Protein AF-A0A8T0CUM8-F1 (afdb_monomer)

Mean predicted aligned error: 12.76 Å

Structure (mmCIF, N/CA/C/O backbone):
data_AF-A0A8T0CUM8-F1
#
_entry.id   AF-A0A8T0CUM8-F1
#
loop_
_atom_site.group_PDB
_atom_site.id
_atom_site.type_symbol
_atom_site.label_atom_id
_atom_site.label_alt_id
_atom_site.label_comp_id
_atom_site.label_asym_id
_atom_site.label_entity_id
_atom_site.label_seq_id
_atom_site.pdbx_PDB_ins_code
_atom_site.Cartn_x
_atom_site.Cartn_y
_atom_site.Cartn_z
_atom_site.occupancy
_atom_site.B_iso_or_equiv
_atom_site.auth_seq_id
_atom_site.auth_comp_id
_atom_site.auth_asym_id
_atom_site.auth_atom_id
_atom_site.pdbx_PDB_model_num
ATOM 1 N N . MET A 1 1 ? 19.006 6.008 2.275 1.00 33.44 1 MET A N 1
ATOM 2 C CA . MET A 1 1 ? 18.515 4.849 3.051 1.00 33.44 1 MET A CA 1
ATOM 3 C C . MET A 1 1 ? 17.422 5.351 3.977 1.00 33.44 1 MET A C 1
ATOM 5 O O . MET A 1 1 ? 17.739 5.957 4.984 1.00 33.44 1 MET A O 1
ATOM 9 N N . GLY A 1 2 ? 16.156 5.208 3.590 1.00 38.72 2 GLY A N 1
ATOM 10 C CA . GLY A 1 2 ? 15.011 5.650 4.390 1.00 38.72 2 GLY A CA 1
ATOM 11 C C . GLY A 1 2 ? 14.017 4.507 4.468 1.00 38.72 2 GLY A C 1
ATOM 12 O O . GLY A 1 2 ? 13.114 4.417 3.644 1.00 38.72 2 GLY A O 1
ATOM 13 N N . ARG A 1 3 ? 14.252 3.578 5.394 1.00 37.56 3 ARG A N 1
ATOM 14 C CA . ARG A 1 3 ? 13.297 2.525 5.729 1.00 37.56 3 ARG A CA 1
ATOM 15 C C . ARG A 1 3 ? 12.335 3.171 6.730 1.00 37.56 3 ARG A C 1
ATOM 17 O O . ARG A 1 3 ? 12.578 3.122 7.925 1.00 37.56 3 ARG A O 1
ATOM 24 N N . LEU A 1 4 ? 11.346 3.912 6.224 1.00 40.81 4 LEU A N 1
ATOM 25 C CA . LEU A 1 4 ? 10.278 4.458 7.059 1.00 40.81 4 LEU A CA 1
ATOM 26 C C . LEU A 1 4 ? 9.495 3.268 7.602 1.00 40.81 4 LEU A C 1
ATOM 28 O O . LEU A 1 4 ? 8.875 2.513 6.855 1.00 40.81 4 LEU A O 1
ATOM 32 N N . GLU A 1 5 ? 9.640 3.066 8.902 1.00 44.19 5 GLU A N 1
ATOM 33 C CA . GLU A 1 5 ? 9.016 2.016 9.681 1.00 44.19 5 GLU A CA 1
ATOM 34 C C . GLU A 1 5 ? 7.502 2.236 9.694 1.00 44.19 5 GLU A C 1
ATOM 36 O O . GLU A 1 5 ? 6.944 2.895 10.566 1.00 44.19 5 GLU A O 1
ATOM 41 N N . VAL A 1 6 ? 6.813 1.656 8.714 1.00 45.50 6 VAL A N 1
ATOM 42 C CA . VAL A 1 6 ? 5.341 1.615 8.668 1.00 45.50 6 VAL A CA 1
ATOM 43 C C . VAL A 1 6 ? 4.764 0.837 9.872 1.00 45.50 6 VAL A C 1
ATOM 45 O O . VAL A 1 6 ? 3.569 0.892 10.120 1.00 45.50 6 VAL A O 1
ATOM 48 N N . GLY A 1 7 ? 5.605 0.164 10.669 1.00 43.81 7 GLY A N 1
ATOM 49 C CA . GLY A 1 7 ? 5.205 -0.584 11.865 1.00 43.81 7 GLY A CA 1
ATOM 50 C C . GLY A 1 7 ? 5.213 0.186 13.193 1.00 43.81 7 GLY A C 1
ATOM 51 O O . GLY A 1 7 ? 4.768 -0.373 14.187 1.00 43.81 7 GLY A O 1
ATOM 52 N N . VAL A 1 8 ? 5.706 1.432 13.260 1.00 45.16 8 VAL A N 1
ATOM 53 C CA . VAL A 1 8 ? 5.825 2.163 14.550 1.00 45.16 8 VAL A CA 1
ATOM 54 C C . VAL A 1 8 ? 4.676 3.153 14.787 1.00 45.16 8 VAL A C 1
ATOM 56 O O . VAL A 1 8 ? 4.373 3.485 15.930 1.00 45.16 8 VAL A O 1
ATOM 59 N N . LEU A 1 9 ? 3.951 3.551 13.736 1.00 49.22 9 LEU A N 1
ATOM 60 C CA . LEU A 1 9 ? 2.735 4.374 13.863 1.00 49.22 9 LEU A CA 1
ATOM 61 C C . LEU A 1 9 ? 1.496 3.576 14.330 1.00 49.22 9 LEU A C 1
ATOM 63 O O . LEU A 1 9 ? 0.469 4.180 14.626 1.00 49.22 9 LEU A O 1
ATOM 67 N N . ASP A 1 10 ? 1.598 2.246 14.412 1.00 58.06 10 ASP A N 1
ATOM 68 C CA . ASP A 1 10 ? 0.473 1.319 14.614 1.00 58.06 10 ASP A CA 1
ATOM 69 C C . ASP A 1 10 ? 0.124 1.093 16.101 1.00 58.06 10 ASP A C 1
ATOM 71 O O . ASP A 1 10 ? -1.043 1.050 16.481 1.00 58.06 10 ASP A O 1
ATOM 75 N N . LEU A 1 11 ? 1.129 1.045 16.985 1.00 54.09 11 LEU A N 1
ATOM 76 C CA . LEU A 1 11 ? 0.909 0.822 18.423 1.00 54.09 11 LEU A CA 1
ATOM 77 C C . LEU A 1 11 ? 0.641 2.114 19.204 1.00 54.09 11 LEU A C 1
ATOM 79 O O . LEU A 1 11 ? -0.079 2.086 20.197 1.00 54.09 11 LEU A O 1
ATOM 83 N N . GLY A 1 12 ? 1.212 3.245 18.776 1.00 62.25 12 GLY A N 1
ATOM 84 C CA . GLY A 1 12 ? 1.074 4.522 19.485 1.00 62.25 12 GLY A CA 1
ATOM 85 C C . GLY A 1 12 ? -0.346 5.084 19.421 1.00 62.25 12 GLY A C 1
ATOM 86 O O . GLY A 1 12 ? -0.908 5.437 20.451 1.00 62.25 12 GLY A O 1
ATOM 87 N N . PHE A 1 13 ? -0.946 5.092 18.227 1.00 66.00 13 PHE A N 1
ATOM 88 C CA . PHE A 1 13 ? -2.296 5.617 18.012 1.00 66.00 13 PHE A CA 1
ATOM 89 C C . PHE A 1 13 ? -3.367 4.775 18.714 1.00 66.00 13 PHE A C 1
ATOM 91 O O . PHE A 1 13 ? -4.241 5.321 19.379 1.00 66.00 13 PHE A O 1
ATOM 98 N N . MET A 1 14 ? -3.277 3.444 18.620 1.00 63.72 14 MET A N 1
ATOM 99 C CA . MET A 1 14 ? -4.226 2.557 19.301 1.00 63.72 14 MET A CA 1
ATOM 100 C C . MET A 1 14 ? -4.125 2.676 20.818 1.00 63.72 14 MET A C 1
ATOM 102 O O . MET A 1 14 ? -5.148 2.738 21.488 1.00 63.72 14 MET A O 1
ATOM 106 N N . ARG A 1 15 ? -2.907 2.798 21.354 1.00 66.50 15 ARG A N 1
ATOM 107 C CA . ARG A 1 15 ? -2.685 2.990 22.789 1.00 66.50 15 ARG A CA 1
ATOM 108 C C . ARG A 1 15 ? -3.230 4.328 23.291 1.00 66.50 15 ARG A C 1
ATOM 110 O O . ARG A 1 15 ? -3.816 4.373 24.363 1.00 66.50 15 ARG A O 1
ATOM 117 N N . GLU A 1 16 ? -3.073 5.395 22.516 1.00 66.81 16 GLU A N 1
ATOM 118 C CA . GLU A 1 16 ? -3.600 6.725 22.847 1.00 66.81 16 GLU A CA 1
ATOM 119 C C . GLU A 1 16 ? -5.140 6.735 22.805 1.00 66.81 16 GLU A C 1
ATOM 121 O O . GLU A 1 16 ? -5.795 7.294 23.682 1.00 66.81 16 GLU A O 1
ATOM 126 N N . VAL A 1 17 ? -5.736 6.027 21.839 1.00 65.19 17 VAL A N 1
ATOM 127 C CA . VAL A 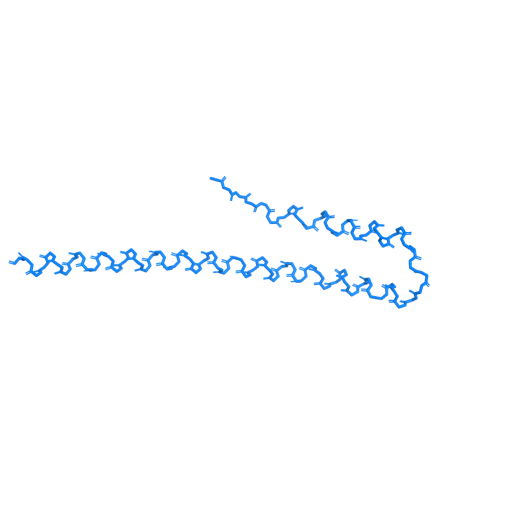1 17 ? -7.186 5.800 21.770 1.00 65.19 17 VAL A CA 1
ATOM 128 C C . VAL A 1 17 ? -7.667 4.957 22.958 1.00 65.19 17 VAL A C 1
ATOM 130 O O . VAL A 1 17 ? -8.647 5.324 23.599 1.00 65.19 17 VAL A O 1
ATOM 133 N N . GLU A 1 18 ? -6.979 3.872 23.313 1.00 65.44 18 GLU A N 1
ATOM 134 C CA . GLU A 1 18 ? -7.301 3.057 24.491 1.00 65.44 18 GLU A CA 1
ATOM 135 C C . GLU A 1 18 ? -7.179 3.837 25.807 1.00 65.44 18 GLU A C 1
ATOM 137 O O . GLU A 1 18 ? -8.043 3.680 26.668 1.00 65.44 18 GLU A O 1
ATOM 142 N N . GLU A 1 19 ? -6.170 4.698 25.966 1.00 66.31 19 GLU A N 1
ATOM 143 C CA . GLU A 1 19 ? -6.024 5.574 27.139 1.00 66.31 19 GLU A CA 1
ATOM 144 C C . GLU A 1 19 ? -7.180 6.573 27.230 1.00 66.31 19 GLU A C 1
ATOM 146 O O . GLU A 1 19 ? -7.873 6.622 28.247 1.00 66.31 19 GLU A O 1
ATOM 151 N N . ILE A 1 20 ? -7.470 7.300 26.145 1.00 67.00 20 ILE A N 1
ATOM 152 C CA . ILE A 1 20 ? -8.563 8.283 26.101 1.00 67.00 20 ILE A CA 1
ATOM 153 C C . ILE A 1 20 ? -9.915 7.614 26.394 1.00 67.00 20 ILE A C 1
ATOM 155 O O . ILE A 1 20 ? -10.758 8.163 27.109 1.00 67.00 20 ILE A O 1
ATOM 159 N N . LEU A 1 21 ? -10.142 6.414 25.858 1.00 62.41 21 LEU A N 1
ATOM 160 C CA . LEU A 1 21 ? -11.396 5.682 26.022 1.00 62.41 21 LEU A CA 1
ATOM 161 C C . LEU A 1 21 ? -11.498 4.955 27.370 1.00 62.41 21 LEU A C 1
ATOM 163 O O . LEU A 1 21 ? -12.594 4.854 27.932 1.00 62.41 21 LEU A O 1
ATOM 167 N N . GLY A 1 22 ? -10.375 4.473 27.904 1.00 61.47 22 GLY A N 1
ATOM 168 C CA . GLY A 1 22 ? -10.260 3.893 29.238 1.00 61.47 22 GLY A CA 1
ATOM 169 C C . GLY A 1 22 ? -10.534 4.928 30.327 1.00 61.47 22 GLY A C 1
ATOM 170 O O . GLY A 1 22 ? -11.333 4.669 31.235 1.00 61.47 22 GLY A O 1
ATOM 171 N N . ASP A 1 23 ? -9.973 6.129 30.178 1.00 59.66 23 ASP A N 1
ATOM 172 C CA . ASP A 1 23 ? -10.203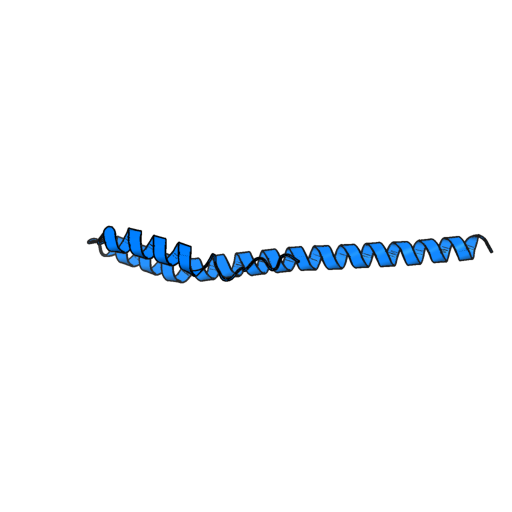 7.264 31.075 1.00 59.66 23 ASP A CA 1
ATOM 173 C C . ASP A 1 23 ? -11.639 7.788 30.987 1.00 59.66 23 ASP A C 1
ATOM 175 O O . ASP A 1 23 ? -12.255 8.121 32.006 1.00 59.66 23 ASP A O 1
ATOM 179 N N . ALA A 1 24 ? -12.235 7.774 29.791 1.00 62.69 24 ALA A N 1
ATOM 180 C CA . ALA A 1 24 ? -13.611 8.212 29.587 1.00 62.69 24 ALA A CA 1
ATOM 181 C C . ALA A 1 24 ? -14.663 7.310 30.269 1.00 62.69 24 ALA A C 1
ATOM 183 O O . ALA A 1 24 ? -15.820 7.727 30.385 1.00 62.69 24 ALA A O 1
ATOM 184 N N . LYS A 1 25 ? -14.300 6.089 30.715 1.00 58.97 25 LYS A N 1
ATOM 185 C CA . LYS A 1 25 ? -15.199 5.072 31.312 1.00 58.97 25 LYS A CA 1
ATOM 186 C C . LYS A 1 25 ? -16.610 5.121 30.706 1.00 58.97 25 LYS A C 1
ATOM 188 O O . LYS A 1 25 ? -17.569 5.425 31.426 1.00 58.97 25 LYS A O 1
ATOM 193 N N . PRO A 1 26 ? -16.769 4.850 29.398 1.00 61.34 26 PRO A N 1
ATOM 194 C CA . PRO A 1 26 ? -18.038 5.007 28.700 1.00 61.34 26 PRO A CA 1
ATOM 195 C C . PRO A 1 26 ? -19.125 4.172 29.387 1.00 61.34 26 PRO A C 1
ATOM 197 O O . PRO A 1 26 ? -19.160 2.945 29.293 1.00 61.34 26 PRO A O 1
ATOM 200 N N . ARG A 1 27 ? -20.010 4.841 30.136 1.00 63.22 27 ARG A N 1
ATOM 201 C CA . ARG A 1 27 ? -21.084 4.183 30.904 1.00 63.22 27 ARG A CA 1
ATOM 202 C C . ARG A 1 27 ? -22.257 3.786 30.011 1.00 63.22 27 ARG A C 1
ATOM 204 O O . ARG A 1 27 ? -23.014 2.882 30.349 1.00 63.22 27 ARG A O 1
ATOM 211 N N . ALA A 1 28 ? -22.388 4.442 28.859 1.00 68.94 28 ALA A N 1
ATOM 212 C CA . ALA A 1 28 ? -23.411 4.148 27.871 1.00 68.94 28 ALA A CA 1
ATOM 213 C C . ALA A 1 28 ? -22.997 2.961 26.987 1.00 68.94 28 ALA A C 1
ATOM 215 O O . ALA A 1 28 ? -21.939 2.972 26.360 1.00 68.94 28 ALA A O 1
ATOM 216 N N . VAL A 1 29 ? -23.881 1.965 26.875 1.00 69.00 29 VAL A N 1
ATOM 217 C CA . VAL A 1 29 ? -23.707 0.770 26.024 1.00 69.00 29 VAL A CA 1
ATOM 218 C C . VAL A 1 29 ? -23.416 1.133 24.563 1.00 69.00 29 VAL A C 1
ATOM 220 O O . VAL A 1 29 ? -22.657 0.438 23.893 1.00 69.00 29 VAL A O 1
ATOM 223 N N . LYS A 1 30 ? -23.987 2.239 24.074 1.00 70.31 30 LYS A N 1
ATOM 224 C CA . LYS A 1 30 ? -23.754 2.747 22.718 1.00 70.31 30 LYS A CA 1
ATOM 225 C C . LYS A 1 30 ? -22.294 3.161 22.504 1.00 70.31 30 LYS A C 1
ATOM 227 O O . LYS A 1 30 ? -21.666 2.666 21.583 1.00 70.31 30 LYS A O 1
ATOM 232 N N . ALA A 1 31 ? -21.731 3.952 23.417 1.00 65.75 31 ALA A N 1
ATOM 233 C CA . ALA A 1 31 ? -20.342 4.397 23.324 1.00 65.75 31 ALA A CA 1
ATOM 234 C C . ALA A 1 31 ? -19.354 3.218 23.346 1.00 65.75 31 ALA A C 1
ATOM 236 O O . ALA A 1 31 ? -18.416 3.197 22.563 1.00 65.75 31 ALA A O 1
ATOM 237 N N . LYS A 1 32 ? -19.600 2.186 24.168 1.00 68.69 32 LYS A N 1
ATOM 238 C CA . LYS A 1 32 ? -18.778 0.960 24.162 1.00 68.69 32 LYS A CA 1
ATOM 239 C C . LYS A 1 32 ? -18.812 0.219 22.825 1.00 68.69 32 LYS A C 1
ATOM 241 O O . LYS A 1 32 ? -17.805 -0.342 22.412 1.00 68.69 32 LYS A O 1
ATOM 246 N N . ARG A 1 33 ? -19.971 0.200 22.167 1.00 74.06 33 ARG A N 1
ATOM 247 C CA . ARG A 1 33 ? -20.135 -0.439 20.859 1.00 74.06 33 ARG A CA 1
ATOM 248 C C . ARG A 1 33 ? -19.407 0.339 19.772 1.00 74.06 33 ARG A C 1
ATOM 250 O O . ARG A 1 33 ? -18.674 -0.265 19.004 1.00 74.06 33 ARG A O 1
ATOM 257 N N . ASP A 1 34 ? -19.582 1.655 19.755 1.00 73.81 34 ASP A N 1
ATOM 258 C CA . ASP A 1 34 ? -18.947 2.537 18.775 1.00 73.81 34 ASP A CA 1
ATOM 259 C C . ASP A 1 34 ? -17.410 2.454 18.887 1.00 73.81 34 ASP A C 1
ATOM 261 O O . ASP A 1 34 ? -16.714 2.407 17.880 1.00 73.81 34 ASP A O 1
ATOM 265 N N . ILE A 1 35 ? -16.882 2.318 20.109 1.00 71.00 35 ILE A N 1
ATOM 266 C CA . ILE A 1 35 ? -15.457 2.057 20.369 1.00 71.00 35 ILE A CA 1
ATOM 267 C C . ILE A 1 35 ? -15.002 0.712 19.803 1.00 71.00 35 ILE A C 1
ATOM 269 O O . ILE A 1 35 ? -13.955 0.653 19.166 1.00 71.00 35 ILE A O 1
ATOM 273 N N . GLY A 1 36 ? -15.771 -0.358 20.024 1.00 74.44 36 GLY A N 1
ATOM 274 C CA . GLY A 1 36 ? -15.446 -1.678 19.478 1.00 74.44 36 GLY A CA 1
ATOM 275 C C . GLY A 1 36 ? -15.376 -1.661 17.951 1.00 74.44 36 GLY A C 1
ATOM 276 O O . GLY A 1 36 ? -14.427 -2.177 17.377 1.00 74.44 36 GLY A O 1
ATOM 277 N N . VAL A 1 37 ? -16.317 -0.970 17.300 1.00 77.81 37 VAL A N 1
ATOM 278 C CA . VAL A 1 37 ? -16.305 -0.782 15.841 1.00 77.81 37 VAL A CA 1
ATOM 279 C C . VAL A 1 37 ? -15.047 -0.037 15.391 1.00 77.81 37 VAL A C 1
ATOM 281 O O . VAL A 1 37 ? -14.380 -0.479 14.463 1.00 77.81 37 VAL A O 1
ATOM 284 N N . ILE A 1 38 ? -14.674 1.054 16.067 1.00 77.69 38 ILE A N 1
ATOM 285 C CA . ILE A 1 38 ? -13.454 1.806 15.733 1.00 77.69 38 ILE A CA 1
ATOM 286 C C . ILE A 1 38 ? -12.207 0.932 15.898 1.00 77.69 38 ILE A C 1
ATOM 288 O O . ILE A 1 38 ? -11.338 0.953 15.030 1.00 77.69 38 ILE A O 1
ATOM 292 N N . HIS A 1 39 ? -12.122 0.159 16.980 1.00 76.50 39 HIS A N 1
ATOM 293 C CA . HIS A 1 39 ? -11.003 -0.744 17.232 1.00 76.50 39 HIS A CA 1
ATOM 294 C C . HIS A 1 39 ? -10.886 -1.831 16.151 1.00 76.50 39 HIS A C 1
ATOM 296 O O . HIS A 1 39 ? -9.780 -2.156 15.724 1.00 76.50 39 HIS A O 1
ATOM 302 N N . ASP A 1 40 ? -12.010 -2.358 15.668 1.00 76.25 40 ASP A N 1
ATOM 303 C CA . ASP A 1 40 ? -12.017 -3.412 14.652 1.00 76.25 40 ASP A CA 1
ATOM 304 C C . ASP A 1 40 ? -11.757 -2.865 13.234 1.00 76.25 40 ASP A C 1
ATOM 306 O O . ASP A 1 40 ? -11.078 -3.504 12.427 1.00 76.25 40 ASP A O 1
ATOM 310 N N . GLU A 1 41 ? -12.253 -1.666 12.919 1.00 81.00 41 GLU A N 1
ATOM 311 C CA . GLU A 1 41 ? -12.180 -1.088 11.570 1.00 81.00 41 GLU A CA 1
ATOM 312 C C . GLU A 1 41 ? -10.910 -0.259 11.318 1.00 81.00 41 GLU A C 1
ATOM 314 O O . GLU A 1 41 ? -10.362 -0.279 10.210 1.00 81.00 41 GLU A O 1
ATOM 319 N N . ALA A 1 42 ? -10.397 0.461 12.321 1.00 77.88 42 ALA A N 1
ATOM 320 C CA . ALA A 1 42 ? -9.234 1.335 12.151 1.00 77.88 42 ALA A CA 1
ATOM 321 C C . ALA A 1 42 ? -7.961 0.605 11.663 1.00 77.88 42 ALA A C 1
ATOM 323 O O . ALA A 1 42 ? -7.302 1.140 10.762 1.00 77.88 42 ALA A O 1
ATOM 324 N N . PRO A 1 43 ? -7.621 -0.618 12.126 1.00 79.88 43 PRO A N 1
ATOM 325 C CA . PRO A 1 43 ? -6.481 -1.364 11.593 1.00 79.88 43 PRO A CA 1
ATOM 326 C C . PRO A 1 43 ? -6.647 -1.700 10.105 1.00 79.88 43 PRO A C 1
ATOM 328 O O . PRO A 1 43 ? -5.685 -1.649 9.335 1.00 79.88 43 PRO A O 1
ATOM 331 N N . MET A 1 44 ? -7.874 -2.006 9.664 1.00 80.50 44 MET A N 1
ATOM 332 C CA . MET A 1 44 ? -8.157 -2.321 8.259 1.00 80.50 44 MET A CA 1
ATOM 333 C C . MET A 1 44 ? -7.959 -1.096 7.361 1.00 80.50 44 MET A C 1
ATOM 335 O O . MET A 1 44 ? -7.369 -1.206 6.284 1.00 80.50 44 MET A O 1
ATOM 339 N N . ILE A 1 45 ? -8.397 0.080 7.821 1.00 81.00 45 ILE A N 1
ATOM 340 C CA . ILE A 1 45 ? -8.213 1.353 7.110 1.00 81.00 45 ILE A CA 1
ATOM 341 C C . ILE A 1 45 ? -6.723 1.711 7.016 1.00 81.00 45 ILE A C 1
ATOM 343 O O . ILE A 1 45 ? -6.244 2.109 5.950 1.00 81.00 45 ILE A O 1
ATOM 347 N N . LEU A 1 46 ? -5.969 1.540 8.105 1.00 78.88 46 LEU A N 1
ATOM 348 C CA . LEU A 1 46 ? -4.527 1.797 8.129 1.00 78.88 46 LEU A CA 1
ATOM 349 C C . LEU A 1 46 ? -3.769 0.869 7.177 1.00 78.88 46 LEU A C 1
ATOM 351 O O . LEU A 1 46 ? -2.931 1.335 6.400 1.00 78.88 46 LEU A O 1
ATOM 355 N N . LYS A 1 47 ? -4.118 -0.420 7.165 1.00 78.25 47 LYS A N 1
ATOM 356 C CA . LYS A 1 47 ? -3.552 -1.388 6.223 1.00 78.25 47 LYS A CA 1
ATOM 357 C C . LYS A 1 47 ? -3.838 -0.999 4.773 1.00 78.25 47 LYS A C 1
ATOM 359 O O . LYS A 1 47 ? -2.907 -0.917 3.975 1.00 78.25 47 LYS A O 1
ATOM 364 N N . ALA A 1 48 ? -5.090 -0.672 4.450 1.00 77.81 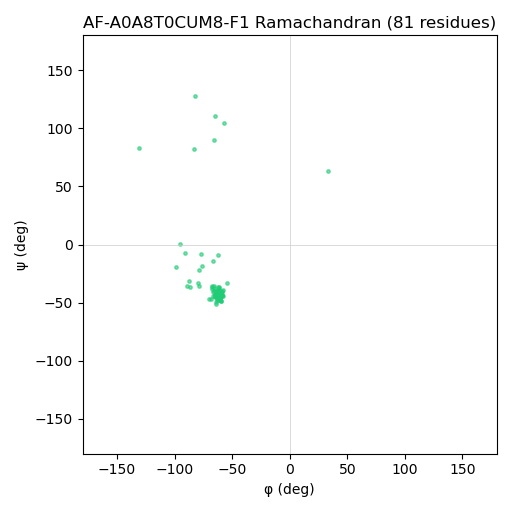48 ALA A N 1
ATOM 365 C CA . ALA A 1 48 ? -5.472 -0.237 3.108 1.00 77.81 48 ALA A CA 1
ATOM 366 C C . ALA A 1 48 ? -4.686 1.007 2.657 1.00 77.81 48 ALA A C 1
ATOM 368 O O . ALA A 1 48 ? -4.243 1.093 1.512 1.00 77.81 48 ALA A O 1
ATOM 369 N N . LYS A 1 49 ? -4.443 1.958 3.567 1.00 77.56 49 LYS A N 1
ATOM 370 C CA . LYS A 1 49 ? -3.607 3.135 3.294 1.00 77.56 49 LYS A CA 1
ATOM 371 C C . LYS A 1 49 ? -2.152 2.755 2.993 1.00 77.56 49 LYS A C 1
ATOM 373 O O . LYS A 1 49 ? -1.560 3.317 2.070 1.00 77.56 49 LYS A O 1
ATOM 378 N N . GLY A 1 50 ? -1.587 1.808 3.742 1.00 80.38 50 GLY A N 1
ATOM 379 C CA . GLY A 1 50 ? -0.253 1.260 3.480 1.00 80.38 50 GLY A CA 1
ATOM 380 C C . GLY A 1 50 ? -0.159 0.596 2.103 1.0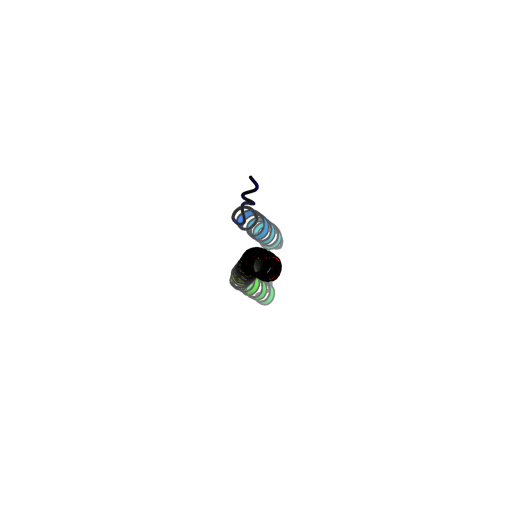0 80.38 50 GLY A C 1
ATOM 381 O O . GLY A 1 50 ? 0.772 0.871 1.345 1.00 80.38 50 GLY A O 1
ATOM 382 N N . ASP A 1 51 ? -1.161 -0.203 1.741 1.00 83.88 51 ASP A N 1
ATOM 383 C CA . ASP A 1 51 ? -1.230 -0.882 0.444 1.00 83.88 51 ASP A CA 1
ATOM 384 C C . ASP A 1 51 ? -1.304 0.120 -0.721 1.00 83.88 51 ASP A C 1
ATOM 386 O O . ASP A 1 51 ? -0.566 -0.012 -1.701 1.00 83.88 51 ASP A O 1
ATOM 390 N N . ILE A 1 52 ? -2.109 1.182 -0.594 1.00 85.25 52 ILE A N 1
ATOM 391 C CA . ILE A 1 52 ? -2.190 2.263 -1.592 1.00 85.25 52 ILE A CA 1
ATOM 392 C C . ILE A 1 52 ? -0.836 2.961 -1.770 1.00 85.25 52 ILE A C 1
ATOM 394 O O . ILE A 1 52 ? -0.411 3.211 -2.900 1.00 85.25 52 ILE A O 1
ATOM 398 N N . TYR A 1 53 ? -0.131 3.258 -0.677 1.00 84.19 53 TYR A N 1
ATOM 399 C CA . TYR A 1 53 ? 1.187 3.892 -0.750 1.00 84.19 53 TYR A CA 1
ATOM 400 C C . TYR A 1 53 ? 2.213 3.003 -1.472 1.00 84.19 53 TYR A C 1
ATOM 402 O O . TYR A 1 53 ? 2.998 3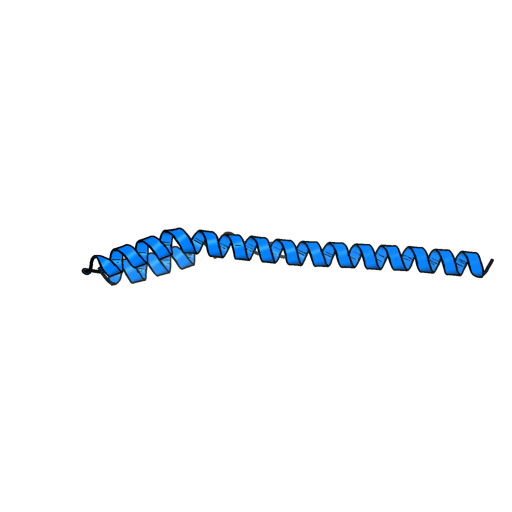.476 -2.299 1.00 84.19 53 TYR A O 1
ATOM 410 N N . ASN A 1 54 ? 2.174 1.696 -1.210 1.00 82.38 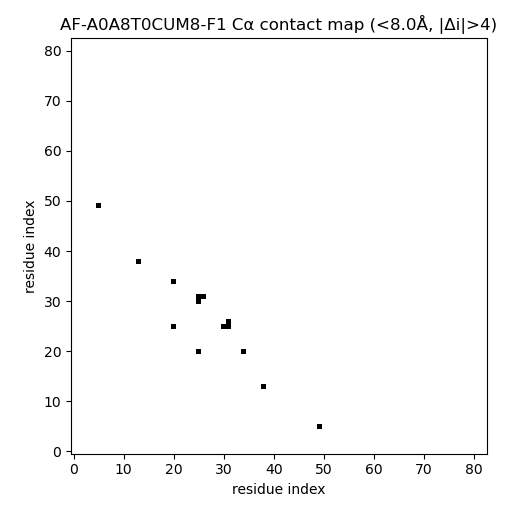54 ASN A N 1
ATOM 411 C CA . ASN A 1 54 ? 3.039 0.726 -1.877 1.00 82.38 54 ASN A CA 1
ATOM 412 C C . ASN A 1 54 ? 2.734 0.611 -3.380 1.00 82.38 54 ASN A C 1
ATOM 414 O O . ASN A 1 54 ? 3.663 0.496 -4.189 1.00 82.38 54 ASN A O 1
ATOM 418 N N . LEU A 1 55 ? 1.457 0.686 -3.770 1.00 86.50 55 LEU A N 1
ATOM 419 C CA . LEU A 1 55 ? 1.044 0.723 -5.175 1.00 86.50 55 LEU A CA 1
ATOM 420 C C . LEU A 1 55 ? 1.554 1.982 -5.886 1.00 86.50 55 LEU A C 1
ATOM 422 O O . LEU A 1 55 ? 2.109 1.869 -6.979 1.00 86.50 55 LEU A O 1
ATOM 426 N N . ASP A 1 56 ? 1.444 3.158 -5.262 1.00 88.62 56 ASP A N 1
ATOM 427 C CA . ASP A 1 56 ? 1.970 4.416 -5.817 1.00 88.62 56 ASP A CA 1
ATOM 428 C C . ASP A 1 56 ? 3.495 4.358 -6.022 1.00 88.62 56 ASP A C 1
ATOM 430 O O . ASP A 1 56 ? 4.013 4.697 -7.091 1.00 88.62 56 ASP A O 1
ATOM 434 N N . SER A 1 57 ? 4.227 3.847 -5.028 1.00 88.75 57 SER A N 1
ATOM 435 C CA . SER A 1 57 ? 5.677 3.636 -5.126 1.00 88.75 57 SER A CA 1
ATOM 436 C C . SER A 1 57 ? 6.046 2.697 -6.284 1.00 88.75 57 SER A C 1
ATOM 438 O O . SER A 1 57 ? 6.943 2.986 -7.087 1.00 88.75 57 SER A O 1
ATOM 440 N N . SER A 1 58 ? 5.301 1.599 -6.430 1.00 89.25 58 SER A N 1
ATOM 441 C CA . SER A 1 58 ? 5.500 0.627 -7.509 1.00 89.25 58 SER A CA 1
ATOM 442 C C . SER A 1 58 ? 5.212 1.237 -8.883 1.00 89.25 58 SER A C 1
ATOM 444 O O . SER A 1 58 ? 6.012 1.078 -9.809 1.00 89.25 58 SER A O 1
ATOM 446 N N . ALA A 1 59 ? 4.128 2.007 -9.012 1.00 90.69 59 ALA A N 1
ATOM 447 C CA . ALA A 1 59 ? 3.768 2.706 -10.243 1.00 90.69 59 ALA A CA 1
ATOM 448 C C . ALA A 1 59 ? 4.860 3.697 -10.677 1.00 90.69 59 ALA A C 1
ATOM 450 O O . ALA A 1 59 ? 5.261 3.712 -11.844 1.00 90.69 59 ALA A O 1
ATOM 451 N N . LYS A 1 60 ? 5.419 4.470 -9.736 1.00 92.50 60 LYS A N 1
ATOM 452 C CA . LYS A 1 60 ? 6.548 5.382 -10.001 1.00 92.50 60 LYS A CA 1
ATOM 453 C C . LYS A 1 60 ? 7.781 4.647 -10.526 1.00 92.50 60 LYS A C 1
ATOM 455 O O . LYS A 1 60 ? 8.417 5.117 -11.472 1.00 92.50 60 LYS A O 1
ATOM 460 N N . SER A 1 61 ? 8.107 3.491 -9.948 1.00 92.81 61 SER A N 1
ATOM 461 C CA . SER A 1 61 ? 9.230 2.663 -10.401 1.00 92.81 61 SER A CA 1
ATOM 462 C C . SER A 1 61 ? 9.025 2.158 -11.835 1.00 92.81 61 SER A C 1
ATOM 464 O O . SER A 1 61 ? 9.909 2.304 -12.684 1.00 92.81 61 SER A O 1
ATOM 466 N N . ILE A 1 62 ? 7.825 1.654 -12.142 1.00 92.69 62 ILE A N 1
ATOM 467 C 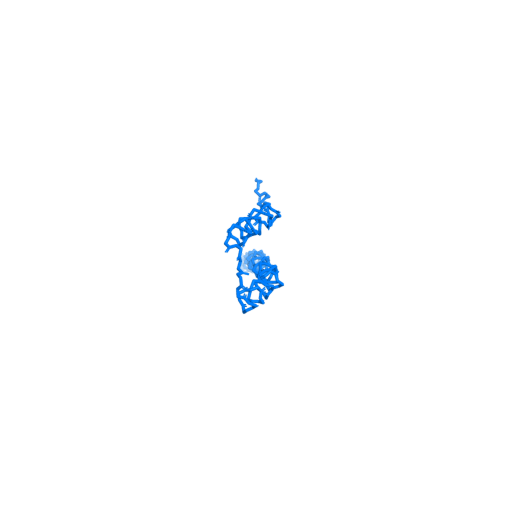CA . ILE A 1 62 ? 7.464 1.188 -13.488 1.00 92.69 62 ILE A CA 1
ATOM 468 C C . ILE A 1 62 ? 7.576 2.331 -14.504 1.00 92.69 62 ILE A C 1
ATOM 470 O O . ILE A 1 62 ? 8.225 2.168 -15.537 1.00 92.69 62 ILE A O 1
ATOM 474 N N . MET A 1 63 ? 7.026 3.513 -14.202 1.00 94.12 63 MET A N 1
ATOM 475 C CA . MET A 1 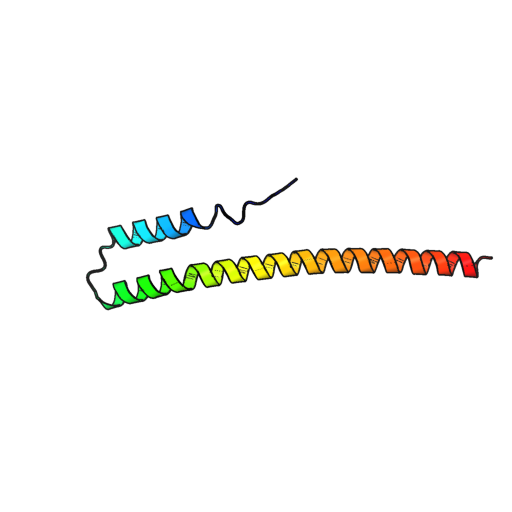63 ? 7.118 4.678 -15.092 1.00 94.12 63 MET A CA 1
ATOM 476 C C . MET A 1 63 ? 8.568 5.082 -15.387 1.00 94.12 63 MET A C 1
ATOM 478 O O . MET A 1 63 ? 8.907 5.398 -16.533 1.00 94.12 63 MET A O 1
ATOM 482 N N . LYS A 1 64 ? 9.446 5.042 -14.377 1.00 94.38 64 LYS A N 1
ATOM 483 C CA . LYS A 1 64 ? 10.877 5.324 -14.551 1.00 94.38 64 LYS A CA 1
ATOM 484 C C . LYS A 1 64 ? 11.525 4.326 -15.513 1.00 94.38 64 LYS A C 1
ATOM 486 O O . LYS A 1 64 ? 12.243 4.741 -16.424 1.00 94.38 64 LYS A O 1
ATOM 491 N N . ASN A 1 65 ? 11.237 3.037 -15.351 1.00 93.25 65 ASN A N 1
ATOM 492 C CA . ASN A 1 65 ? 11.767 1.989 -16.222 1.00 93.25 65 ASN A CA 1
ATOM 493 C C . ASN A 1 65 ? 11.261 2.135 -17.663 1.00 93.25 65 ASN A C 1
ATOM 495 O O . ASN A 1 65 ? 12.062 2.082 -18.595 1.00 93.25 65 ASN A O 1
ATOM 499 N N . CYS A 1 66 ? 9.969 2.412 -17.858 1.00 91.88 66 CYS A N 1
ATOM 500 C CA . CYS A 1 66 ? 9.401 2.666 -19.185 1.00 91.88 66 CYS A CA 1
ATOM 501 C C . CYS A 1 66 ? 10.049 3.881 -19.864 1.00 91.88 66 CYS A C 1
ATOM 503 O O . CYS A 1 66 ? 10.378 3.836 -21.050 1.00 91.88 66 CYS A O 1
ATOM 505 N N . THR A 1 67 ? 10.293 4.954 -19.108 1.00 94.94 67 THR A N 1
ATOM 506 C CA . THR A 1 67 ? 10.978 6.153 -19.615 1.00 94.94 67 THR A CA 1
ATOM 507 C C . THR A 1 67 ? 12.404 5.829 -20.055 1.00 94.94 67 THR A C 1
ATOM 509 O O . THR A 1 67 ? 12.834 6.249 -21.130 1.00 94.94 67 THR A O 1
ATOM 512 N N . HIS A 1 68 ? 13.130 5.048 -19.253 1.00 94.25 68 HIS A N 1
ATOM 513 C CA . HIS A 1 68 ? 14.485 4.621 -19.581 1.00 94.25 68 HIS A CA 1
ATOM 514 C C . HIS A 1 68 ? 14.523 3.759 -20.852 1.00 94.25 68 HIS A C 1
ATOM 516 O O . HIS A 1 68 ? 15.296 4.052 -21.763 1.00 94.25 68 HIS A O 1
ATOM 522 N N . ALA A 1 69 ? 13.636 2.765 -20.960 1.00 93.62 69 ALA A N 1
ATOM 523 C CA . ALA A 1 69 ? 13.523 1.914 -22.144 1.00 93.62 69 ALA A CA 1
ATOM 524 C C . ALA A 1 69 ? 13.219 2.728 -23.411 1.00 93.62 69 ALA A C 1
ATOM 526 O O . ALA A 1 69 ? 13.869 2.545 -24.441 1.00 93.62 69 ALA A O 1
ATOM 527 N N . ARG A 1 70 ? 12.296 3.695 -23.324 1.00 95.19 70 ARG A N 1
ATOM 528 C CA . ARG A 1 70 ? 11.980 4.601 -24.437 1.00 95.19 70 ARG A CA 1
ATOM 529 C C . ARG A 1 70 ? 13.211 5.378 -24.910 1.00 95.19 70 ARG A C 1
ATOM 531 O O . ARG A 1 70 ? 13.441 5.480 -26.111 1.00 95.19 70 ARG A O 1
ATOM 538 N N . ASN A 1 71 ? 14.014 5.900 -23.985 1.00 94.31 71 ASN A N 1
ATOM 539 C CA . ASN A 1 71 ? 15.215 6.664 -24.331 1.00 94.31 71 ASN A CA 1
ATOM 540 C C . ASN A 1 71 ? 16.270 5.796 -25.033 1.00 94.31 71 ASN A C 1
ATOM 542 O O . ASN A 1 71 ? 16.925 6.274 -25.960 1.00 94.31 71 ASN A O 1
ATOM 546 N N . ILE A 1 72 ? 16.405 4.524 -24.640 1.00 95.00 72 ILE A N 1
ATOM 547 C CA . ILE A 1 72 ? 17.290 3.564 -25.318 1.00 95.00 72 ILE A CA 1
ATOM 548 C C . ILE A 1 72 ? 16.817 3.333 -26.757 1.00 95.00 72 ILE A C 1
ATOM 550 O O . ILE A 1 72 ? 17.621 3.425 -27.682 1.00 95.00 72 ILE A O 1
ATOM 554 N N . ILE A 1 73 ? 15.518 3.083 -26.953 1.00 94.56 73 ILE A N 1
ATOM 555 C CA . ILE A 1 73 ? 14.938 2.830 -28.281 1.00 94.56 73 ILE A CA 1
ATOM 556 C C . ILE A 1 73 ? 15.163 4.028 -29.208 1.00 94.56 73 ILE A C 1
ATOM 558 O O . ILE A 1 73 ? 15.659 3.853 -30.320 1.00 94.56 73 ILE A O 1
ATOM 562 N N . ILE A 1 74 ? 14.859 5.241 -28.738 1.00 94.19 74 ILE A N 1
ATOM 563 C CA . ILE A 1 74 ? 15.052 6.470 -29.522 1.00 94.19 74 ILE A CA 1
ATOM 564 C C . ILE A 1 74 ? 16.530 6.652 -29.879 1.00 94.19 74 ILE A C 1
ATOM 566 O O . ILE A 1 74 ? 16.857 6.907 -31.035 1.00 94.19 74 ILE A O 1
ATOM 570 N N . SER A 1 75 ? 17.433 6.470 -28.911 1.00 91.75 75 SER A N 1
ATOM 571 C CA . SER A 1 75 ? 18.879 6.580 -29.150 1.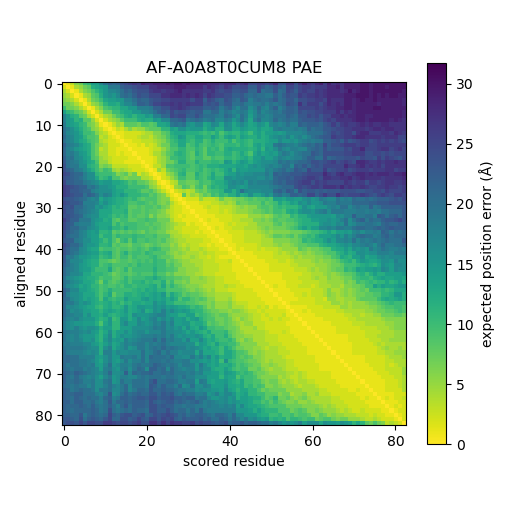00 91.75 75 SER A CA 1
ATOM 572 C C . SER A 1 75 ? 19.350 5.595 -30.220 1.00 91.75 75 SER A C 1
ATOM 574 O O . SER A 1 75 ? 20.102 5.967 -31.117 1.00 91.75 75 SER A O 1
ATOM 576 N N . HIS A 1 76 ? 18.870 4.350 -30.167 1.00 91.75 76 HIS A N 1
ATOM 577 C CA . HIS A 1 76 ? 19.201 3.337 -31.162 1.00 91.75 76 HIS A CA 1
ATOM 578 C C . HIS A 1 76 ? 18.671 3.700 -32.557 1.00 91.75 76 HIS A C 1
ATOM 580 O O . HIS A 1 76 ? 19.413 3.608 -33.531 1.00 91.75 76 HIS A O 1
ATOM 586 N N . GLN A 1 77 ? 17.423 4.168 -32.660 1.00 92.38 77 GLN A N 1
ATOM 587 C CA . GLN A 1 77 ? 16.832 4.602 -33.931 1.00 92.38 77 GLN A CA 1
ATOM 588 C C . GLN A 1 77 ? 17.606 5.763 -34.560 1.00 92.38 77 GLN A C 1
ATOM 590 O O . GLN A 1 77 ? 17.883 5.726 -35.755 1.00 92.38 77 GLN A O 1
ATOM 595 N N . ILE A 1 78 ? 18.004 6.758 -33.761 1.00 90.38 78 ILE A N 1
ATOM 596 C CA . ILE A 1 78 ? 18.814 7.890 -34.234 1.00 90.38 78 ILE A CA 1
ATOM 597 C C . ILE A 1 78 ? 20.150 7.397 -34.796 1.00 90.38 78 ILE A C 1
ATOM 599 O O . ILE A 1 78 ? 20.528 7.786 -35.896 1.00 90.38 78 ILE A O 1
ATOM 603 N N . VAL A 1 79 ? 20.851 6.512 -34.078 1.00 92.06 79 VAL A N 1
ATOM 604 C CA . VAL A 1 79 ? 22.137 5.962 -34.542 1.00 92.06 79 VAL A CA 1
ATOM 605 C C . VAL A 1 79 ? 21.977 5.189 -35.850 1.00 92.06 79 VAL A C 1
ATOM 607 O O . VAL A 1 79 ? 22.833 5.300 -36.721 1.00 92.06 79 VAL A O 1
ATOM 610 N N . THR A 1 80 ? 20.902 4.418 -35.999 1.00 89.25 80 THR A N 1
ATOM 611 C CA . THR A 1 80 ? 20.630 3.660 -37.228 1.00 89.25 80 THR A CA 1
ATOM 612 C C . THR A 1 80 ? 20.306 4.570 -38.411 1.00 89.25 80 THR A C 1
ATOM 614 O O . THR A 1 80 ? 20.725 4.271 -39.517 1.00 89.25 80 THR A O 1
ATOM 617 N N . LEU A 1 81 ? 19.596 5.680 -38.194 1.00 87.06 81 LEU A N 1
ATOM 618 C CA . LEU A 1 81 ? 19.239 6.635 -39.252 1.00 87.06 81 LEU A CA 1
ATOM 619 C C . LEU A 1 81 ? 20.401 7.544 -39.691 1.00 87.06 81 LEU A C 1
ATOM 621 O O . LEU A 1 81 ? 20.319 8.160 -40.749 1.00 87.06 81 LEU A O 1
ATOM 625 N N . LEU A 1 82 ? 21.450 7.664 -38.872 1.00 84.62 82 LEU A N 1
ATOM 626 C CA . LEU A 1 82 ? 22.646 8.469 -39.154 1.00 84.62 82 LEU A CA 1
ATOM 627 C C . LEU A 1 82 ? 23.807 7.658 -39.764 1.00 84.62 82 LEU A C 1
ATOM 629 O O . LEU A 1 82 ? 24.876 8.224 -39.994 1.00 84.62 82 LEU A O 1
ATOM 633 N N . LYS A 1 83 ? 23.623 6.351 -39.980 1.00 70.88 83 LYS A N 1
ATOM 634 C CA . LYS A 1 83 ? 24.569 5.453 -40.658 1.00 70.88 83 LYS A CA 1
ATOM 635 C C . LYS A 1 83 ? 24.111 5.173 -42.081 1.00 70.88 83 LYS A C 1
ATOM 637 O O . LYS A 1 83 ? 25.012 5.024 -42.933 1.00 70.88 83 LYS A O 1
#

Solvent-accessible surface area (backbone atoms only — not comparable to full-atom values): 4842 Å² total; per-residue (Å²): 141,82,84,76,63,80,73,64,68,59,61,56,54,53,48,51,51,49,48,58,50,60,72,60,57,62,82,49,72,64,56,51,50,56,49,50,51,47,64,66,46,49,60,55,55,54,49,53,51,53,53,52,53,53,48,53,54,49,51,54,51,50,53,52,51,54,52,51,54,52,52,51,52,53,53,51,52,53,56,60,75,74,107

Radius of gyration: 24.59 Å; Cα contacts (8 Å, |Δi|>4): 7; chains: 1; bounding box: 48×12×72 Å

Secondary structure (DSSP, 8-state):
-----TTTHHHHHHHHHHHHHHHT---SHHHHHHHHHHHHHHHHHHHHHHHHHHHHHHHHHHHHHHHHHHHHHHHHHHHHHT-

pLDDT: mean 74.99, std 16.19, range [33.44, 95.19]

Foldseek 3Di:
DDPPPLPPVPVPVVVVLCVVCVVVVPPDPVSVVVSVVCVVCVVVVSVVVVVVVVVVVVVVVVVVVVVVVVVVVVVVVVVVVVD

Sequence (83 aa):
MGRLEVGVLDLGFMREVEEILGDAKPRAVKAKRDIGVIHDEAPMILKAKGDIYNLDSSAKSIMKNCTHARNIIISHQIVTLLK

Organism: NCBI:txid360336